Protein 7W3N (pdb70)

B-factor: mean 28.48, std 11.37, range [12.75, 81.44]

Organism: Homo sapiens (NCBI:txid9606)

Foldseek 3Di:
DVVVDDPPDDFDQKFWAWEWAVVDVVGDTDIDIDGQQAQQLVVLVVVCVVVVHDSVFKAKAAPVGHHDDRGGTSRVCCVVGNRYIYMYTD

GO terms:
  GO:0005634 nucleus (C, IDA)
  GO:0005737 cytoplasm (C, IDA)
  GO:0042308 negative regulation of protein import into nucleus (P, IMP)
  GO:0034976 response to endoplasmic reticulum stress (P, IDA)
  GO:1990592 protein K69-linked ufmylation (P, IDA)
  GO:0033146 regulation of intracellular estrogen receptor signaling pathway (P, IDA)
  GO:0071569 protein ufmylation (P, IDA)
  GO:0034976 response to endoplasmic reticulum stress (P, IMP)
  GO:0071569 protein ufmylation (P, IMP)
  GO:0007420 brain development (P, IMP)
  GO:0061709 reticulophagy (P, IMP)
  GO:0005515 protein binding (F, IPI)

Secondary structure (DSSP, 8-stat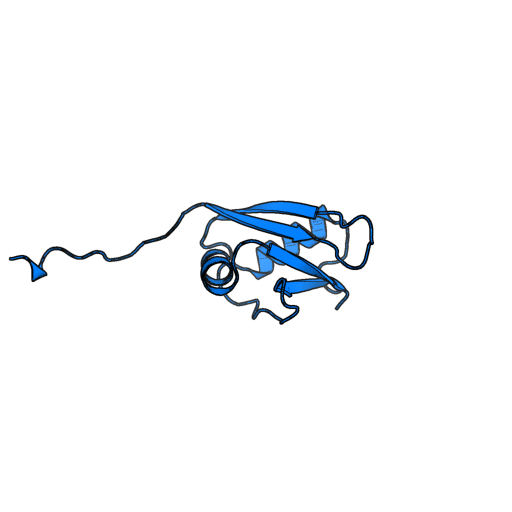e):
-GGG--------SEEEEEEEETTSTT--EEEEEEETT-BHHHHHHHHHHHHTS-GGGEEEEETTS----SSSBHHHHHHHH-SEEEEEE-

Structure (mmCIF, N/CA/C/O backbone):
data_7W3N
#
_entry.id   7W3N
#
_cell.length_a   53.411
_cell.length_b   53.411
_cell.length_c   82.231
_cell.angle_alpha   90.00
_cell.angle_beta   90.00
_cell.angle_gamma   120.00
#
_symmetry.space_group_name_H-M   'P 31 2 1'
#
loop_
_entity.id
_entity.type
_entity.pdbx_description
1 polymer 'UFBP1 peptide,Ubiquitin-fold modifier 1'
2 water water
#
loop_
_atom_site.group_PDB
_atom_site.id
_atom_site.type_symbol
_atom_site.label_atom_id
_atom_site.label_alt_id
_atom_site.label_comp_id
_atom_site.label_asym_id
_atom_site.label_entity_id
_atom_site.label_seq_id
_atom_site.pdbx_PDB_ins_code
_atom_site.Cartn_x
_atom_site.Cartn_y
_atom_site.Cartn_z
_atom_site.occupancy
_atom_site.B_iso_or_equiv
_atom_site.auth_seq_id
_atom_site.auth_comp_id
_atom_site.auth_asym_id
_atom_site.auth_atom_id
_atom_site.pdbx_PDB_model_num
ATOM 1 N N . GLY A 1 1 ? -63.148 35.643 -7.560 1.00 45.47 -10 GLY A N 1
ATOM 2 C CA . GLY A 1 1 ? -62.410 36.735 -6.960 1.00 42.86 -10 GLY A CA 1
ATOM 3 C C . GLY A 1 1 ? -60.928 36.394 -6.894 1.00 39.99 -10 GLY A C 1
ATOM 4 O O . GLY A 1 1 ? -60.517 35.313 -7.318 1.00 38.74 -10 GLY A O 1
ATOM 5 N N . PRO A 1 2 ? -60.139 37.301 -6.312 1.00 40.34 -9 PRO A N 1
ATOM 6 C CA . PRO A 1 2 ? -58.669 37.116 -6.300 1.00 37.13 -9 PRO A CA 1
ATOM 7 C C . PRO A 1 2 ? -58.202 35.851 -5.603 1.00 28.46 -9 PRO A C 1
ATOM 8 O O . PRO A 1 2 ? -57.127 35.337 -5.949 1.00 31.94 -9 PRO A O 1
ATOM 12 N N . GLU A 1 3 ? -58.976 35.315 -4.659 1.00 33.98 -8 GLU A N 1
ATOM 13 C CA . GLU A 1 3 ? -58.601 34.064 -4.026 1.00 26.53 -8 GLU A CA 1
ATOM 14 C C . GLU A 1 3 ? -58.612 32.924 -5.010 1.00 27.13 -8 GLU A C 1
ATOM 15 O O . GLU A 1 3 ? -58.038 31.861 -4.701 1.00 27.97 -8 GLU A O 1
ATOM 21 N N . ALA A 1 4 ? -59.197 33.150 -6.194 1.00 25.83 -7 ALA A N 1
ATOM 22 C CA . ALA A 1 4 ? -59.363 32.080 -7.133 1.00 28.36 -7 ALA A CA 1
ATOM 23 C C . ALA A 1 4 ? -58.177 31.985 -8.072 1.00 23.68 -7 ALA A C 1
ATOM 24 O O . ALA A 1 4 ? -58.145 31.088 -8.912 1.00 27.68 -7 ALA A O 1
ATOM 26 N N . PHE A 1 5 ? -57.215 32.918 -7.967 1.00 22.00 -6 PHE A N 1
ATOM 27 C CA . PHE A 1 5 ? -55.984 32.853 -8.766 1.00 20.14 -6 PHE A CA 1
ATOM 28 C C . PHE A 1 5 ? -54.869 32.351 -7.862 1.00 17.99 -6 PHE A C 1
ATOM 29 O O . PHE A 1 5 ? -54.635 32.935 -6.800 1.00 21.64 -6 PHE A O 1
ATOM 37 N N . VAL A 1 6 ? -54.243 31.217 -8.197 1.00 16.51 -5 VAL A N 1
ATOM 38 C CA . VAL A 1 6 ? -53.283 30.587 -7.276 1.00 16.66 -5 VAL A CA 1
ATOM 39 C C . VAL A 1 6 ? -51.996 30.254 -8.022 1.00 17.13 -5 VAL A C 1
ATOM 40 O O . VAL A 1 6 ? -52.058 29.705 -9.138 1.00 16.91 -5 VAL A O 1
ATOM 44 N N . VAL A 1 7 ? -50.841 30.546 -7.421 1.00 19.04 -4 VAL A N 1
ATOM 45 C CA . VAL A 1 7 ? -49.567 30.015 -7.923 1.00 19.96 -4 VAL A CA 1
ATOM 46 C C . VAL A 1 7 ? -49.388 28.653 -7.247 1.00 19.62 -4 VAL A C 1
ATOM 47 O O . VAL A 1 7 ? -49.022 28.561 -6.059 1.00 22.37 -4 VAL A O 1
ATOM 51 N N . GLU A 1 8 ? -49.765 27.591 -7.965 1.00 17.97 -3 GLU A N 1
ATOM 52 C CA . GLU A 1 8 ? -49.787 26.250 -7.370 1.00 19.48 -3 GLU A CA 1
ATOM 53 C C . GLU A 1 8 ? -48.390 25.712 -7.136 1.00 21.08 -3 GLU A C 1
ATOM 54 O O . GLU A 1 8 ? -48.124 25.092 -6.101 1.00 25.95 -3 GLU A O 1
ATOM 60 N N . GLU A 1 9 ? -47.499 25.918 -8.096 1.00 21.81 -2 GLU A N 1
ATOM 61 C CA . GLU A 1 9 ? -46.138 25.395 -8.032 1.00 24.59 -2 GLU A CA 1
ATOM 62 C C . GLU A 1 9 ? -45.229 26.323 -8.813 1.00 19.69 -2 GLU A C 1
ATOM 63 O O . GLU A 1 9 ? -45.674 27.002 -9.744 1.00 20.83 -2 GLU A O 1
ATOM 69 N N . GLU A 1 10 ? -43.926 26.262 -8.479 1.00 21.25 -1 GLU A N 1
ATOM 70 C CA . GLU A 1 10 ? -42.950 26.889 -9.354 1.00 23.44 -1 GLU A CA 1
ATOM 71 C C . GLU A 1 10 ? -41.655 26.099 -9.272 1.00 21.92 -1 GLU A C 1
ATOM 72 O O . GLU A 1 10 ? -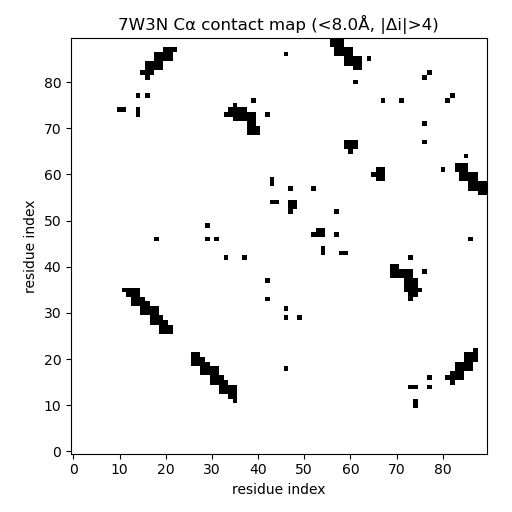41.333 25.475 -8.252 1.00 26.05 -1 GLU A O 1
ATOM 78 N N . GLY A 1 11 ? -40.904 26.118 -10.361 1.00 21.63 0 GLY A N 1
ATOM 79 C CA . GLY A 1 11 ? -39.626 25.449 -10.329 1.00 23.48 0 GLY A CA 1
ATOM 80 C C . GLY A 1 11 ? -38.888 25.705 -11.626 1.00 23.20 0 GLY A C 1
ATOM 81 O O . GLY A 1 11 ? -39.227 26.626 -12.378 1.00 22.20 0 GLY A O 1
ATOM 82 N N . MET A 1 12 ? -37.889 24.873 -11.852 1.00 24.46 1 MET A N 1
ATOM 83 C CA . MET A 1 12 ? -37.144 24.860 -13.127 1.00 24.41 1 MET A CA 1
ATOM 84 C C . MET A 1 12 ? -37.051 23.401 -13.544 1.00 24.57 1 MET A C 1
ATOM 85 O O . MET A 1 12 ? -36.675 22.546 -12.733 1.00 25.87 1 MET A O 1
ATOM 90 N N . SER A 1 13 ? -37.479 23.093 -14.768 1.00 22.33 2 SER A N 1
ATOM 91 C CA . SER A 1 13 ? -37.504 21.696 -15.200 1.0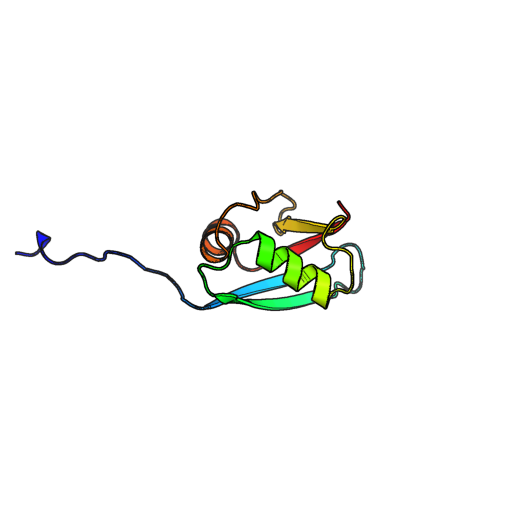0 22.15 2 SER A CA 1
ATOM 92 C C . SER A 1 13 ? -36.135 21.067 -15.364 1.00 25.01 2 SER A C 1
ATOM 93 O O . SER A 1 13 ? -36.036 19.853 -15.227 1.00 26.56 2 SER A O 1
ATOM 96 N N . LYS A 1 14 ? -35.085 21.830 -15.687 1.00 16.74 3 LYS A N 1
ATOM 97 C CA . LYS A 1 14 ? -33.741 21.295 -15.832 1.00 16.02 3 LYS A CA 1
ATOM 98 C C . LYS A 1 14 ? -32.874 21.772 -14.682 1.00 18.22 3 LYS A C 1
ATOM 99 O O . LYS A 1 14 ? -32.731 22.985 -14.466 1.00 18.47 3 LYS A O 1
ATOM 105 N N . VAL A 1 15 ? -32.305 20.821 -13.931 1.00 15.65 4 VAL A N 1
ATOM 106 C CA . VAL A 1 15 ? -31.429 21.131 -12.798 1.00 15.06 4 VAL A CA 1
ATOM 107 C C . VAL A 1 15 ? -29.994 20.818 -13.185 1.00 16.35 4 VAL A C 1
ATOM 108 O O . VAL A 1 15 ? -29.736 19.730 -13.710 1.00 15.35 4 VAL A O 1
ATOM 112 N N . SER A 1 16 ? -29.048 21.753 -12.936 1.00 15.39 5 SER A N 1
ATOM 113 C CA . SER A 1 16 ? -27.624 21.551 -13.266 1.00 14.64 5 SER A CA 1
ATOM 114 C C . SER A 1 16 ? -26.773 21.638 -12.009 1.00 15.37 5 SER A C 1
ATOM 115 O O . SER A 1 16 ? -26.967 22.532 -11.185 1.00 19.27 5 SER A O 1
ATOM 118 N N . PHE A 1 17 ? -25.891 20.676 -11.832 1.00 13.62 6 PHE A N 1
ATOM 119 C CA . PHE A 1 17 ? -24.929 20.694 -10.738 1.00 12.75 6 PHE A CA 1
ATOM 120 C C . PHE A 1 17 ? -23.512 20.721 -11.280 1.00 16.19 6 PHE A C 1
ATOM 121 O O . PHE A 1 17 ? -23.181 19.958 -12.198 1.00 15.89 6 PHE A O 1
ATOM 129 N N . LYS A 1 18 ? -22.634 21.522 -10.669 1.00 14.58 7 LYS A N 1
ATOM 130 C CA . LYS A 1 18 ? -21.210 21.504 -10.989 1.00 13.04 7 LYS A CA 1
ATOM 131 C C . LYS A 1 18 ? -20.583 20.660 -9.884 1.00 15.18 7 LYS A C 1
ATOM 132 O O . LYS A 1 18 ? -20.599 21.074 -8.712 1.00 16.31 7 LYS A O 1
ATOM 138 N N . ILE A 1 19 ? -20.114 19.454 -10.227 1.00 13.94 8 ILE A N 1
ATOM 139 C CA . ILE A 1 19 ? -19.623 18.472 -9.247 1.00 14.07 8 ILE A CA 1
ATOM 140 C C . ILE A 1 19 ? -18.117 18.407 -9.379 1.00 17.64 8 ILE A C 1
ATOM 141 O O . ILE A 1 19 ? -17.628 18.084 -10.473 1.00 16.56 8 ILE A O 1
ATOM 146 N N . THR A 1 20 ? -17.362 18.689 -8.294 1.00 14.34 9 THR A N 1
ATOM 147 C CA . THR A 1 20 ? -15.902 18.770 -8.352 1.00 15.27 9 THR A CA 1
ATOM 148 C C . THR A 1 20 ? -15.325 17.633 -7.531 1.00 17.74 9 THR A C 1
ATOM 149 O O . THR A 1 20 ? -15.785 17.374 -6.395 1.00 17.01 9 THR A O 1
ATOM 153 N N . LEU A 1 21 ? -14.291 16.967 -8.072 1.00 16.58 10 LEU A N 1
ATOM 154 C CA . LEU A 1 21 ? -13.568 15.921 -7.320 1.00 19.42 10 LEU A CA 1
ATOM 155 C C . LEU A 1 21 ? -12.485 16.624 -6.503 1.00 21.25 10 LEU A C 1
ATOM 156 O O . LEU A 1 21 ? -11.365 16.859 -6.995 1.00 21.65 10 LEU A O 1
ATOM 161 N N . THR A 1 22 ? -12.836 17.059 -5.269 1.00 19.84 11 THR A N 1
ATOM 162 C CA . THR A 1 22 ? -11.984 18.019 -4.573 1.00 22.34 11 THR A CA 1
ATOM 163 C C . THR A 1 22 ? -10.745 17.392 -3.945 1.00 25.79 11 THR A C 1
ATOM 164 O O . THR A 1 22 ? -9.836 18.134 -3.545 1.00 26.27 11 THR A O 1
ATOM 168 N N . SER A 1 23 ? -10.622 16.063 -3.949 1.00 25.99 12 SER A N 1
ATOM 169 C CA . SER A 1 23 ? -9.391 15.436 -3.492 1.00 28.22 12 SER A CA 1
ATOM 170 C C . SER A 1 23 ? -8.243 15.619 -4.469 1.00 27.10 12 SER A C 1
ATOM 171 O O . SER A 1 23 ? -7.094 15.430 -4.083 1.00 31.68 12 SER A O 1
ATOM 174 N N . ASP A 1 24 ? -8.524 16.022 -5.716 1.00 25.10 13 ASP A N 1
ATOM 175 C CA . ASP A 1 24 ? -7.500 16.193 -6.739 1.00 24.46 13 ASP A CA 1
ATOM 176 C C . ASP A 1 24 ? -7.243 17.684 -6.881 1.00 20.29 13 ASP A C 1
ATOM 177 O O . ASP A 1 24 ? -8.220 18.420 -7.145 1.00 21.86 13 ASP A O 1
ATOM 182 N N . PRO A 1 25 ? -6.020 18.172 -6.677 1.00 21.77 14 PRO A N 1
ATOM 183 C CA . PRO A 1 25 ? -5.795 19.631 -6.637 1.00 24.85 14 PRO A CA 1
ATOM 184 C C . PRO A 1 25 ? -6.008 20.310 -7.959 1.00 23.62 14 PRO A C 1
ATOM 185 O O . PRO A 1 25 ? -6.089 21.546 -7.990 1.00 23.46 14 PRO A O 1
ATOM 189 N N . ARG A 1 26 ? -6.093 19.561 -9.065 1.00 21.19 15 ARG A N 1
ATOM 190 C CA . ARG A 1 26 ? -6.506 20.250 -10.301 1.00 20.62 15 ARG A CA 1
ATOM 191 C C . ARG A 1 26 ? -7.980 20.629 -10.273 1.00 19.55 15 ARG A C 1
ATOM 192 O O . ARG A 1 26 ? -8.425 21.417 -11.124 1.00 19.41 15 ARG A O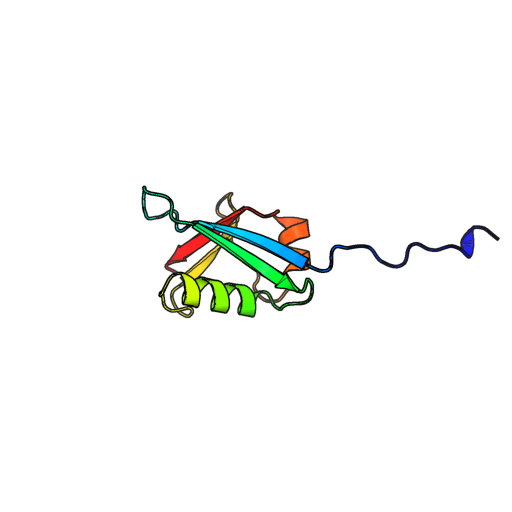 1
ATOM 200 N N . LEU A 1 27 ? -8.769 20.100 -9.342 1.00 18.03 16 LEU A N 1
ATOM 201 C CA . LEU A 1 27 ? -10.186 20.319 -9.178 1.00 17.45 16 LEU A CA 1
ATOM 202 C C . LEU A 1 27 ? -10.934 19.975 -10.469 1.00 16.49 16 LEU A C 1
ATOM 203 O O . LEU A 1 27 ? -11.640 20.816 -11.029 1.00 18.20 16 LEU A O 1
A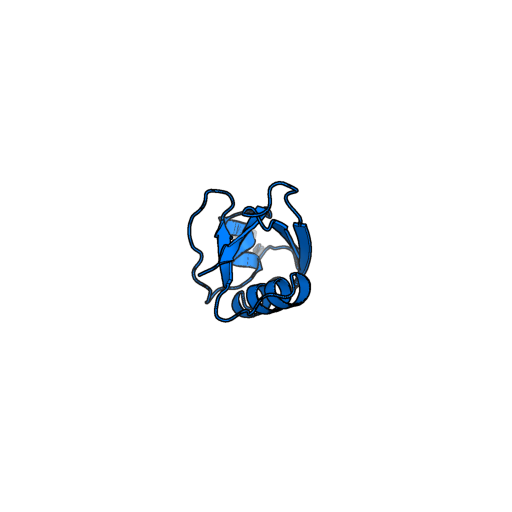TOM 208 N N . PRO A 1 28 ? -10.835 18.728 -10.926 1.00 16.71 17 PRO A N 1
ATOM 209 C CA . PRO A 1 28 ? -11.640 18.302 -12.082 1.00 17.52 17 PRO A CA 1
ATOM 210 C C . PRO A 1 28 ? -13.113 18.399 -11.750 1.00 18.73 17 PRO A C 1
ATOM 211 O O . PRO A 1 28 ? -13.540 18.084 -10.622 1.00 17.39 17 PRO A O 1
ATOM 215 N N . TYR A 1 29 ? -13.891 18.846 -12.717 1.00 19.05 18 TYR A N 1
ATOM 216 C CA . TYR A 1 29 ? -15.332 18.950 -12.480 1.00 17.85 18 TYR A CA 1
ATOM 217 C C . TYR A 1 29 ? -16.115 18.461 -13.686 1.00 19.14 18 TYR A C 1
ATOM 218 O O . TYR A 1 29 ? -15.603 18.424 -14.825 1.00 19.35 18 TYR A O 1
ATOM 227 N N . LYS A 1 30 ? -17.376 18.141 -13.435 1.00 16.90 19 LYS A N 1
ATOM 228 C CA . LYS A 1 30 ? -18.376 17.956 -14.491 1.00 15.58 19 LYS A CA 1
ATOM 229 C C . LYS A 1 30 ? -19.603 18.784 -14.173 1.00 17.40 19 LYS A C 1
ATOM 230 O O . LYS A 1 30 ? -20.024 18.788 -13.003 1.00 16.65 19 LYS A O 1
ATOM 236 N N . VAL A 1 31 ? -20.212 19.423 -15.178 1.00 16.09 20 VAL A N 1
ATOM 237 C CA . VAL A 1 31 ? -21.512 20.067 -14.968 1.00 15.65 20 VAL A CA 1
ATOM 238 C C . VAL A 1 31 ? -22.507 19.079 -15.533 1.00 17.88 20 VAL A C 1
ATOM 239 O O . VAL A 1 31 ? -22.460 18.801 -16.743 1.00 17.75 20 VAL A O 1
ATOM 243 N N . LEU A 1 32 ? -23.372 18.539 -14.689 1.00 15.21 21 LEU A N 1
ATOM 244 C CA . LEU A 1 32 ? -24.346 17.532 -15.118 1.00 14.01 21 LEU A CA 1
ATOM 245 C C . LEU A 1 32 ? -25.734 18.135 -15.011 1.00 13.96 21 LEU A C 1
ATOM 246 O O . LEU A 1 32 ? -26.045 18.761 -13.982 1.00 15.27 21 LEU A O 1
ATOM 251 N N . SER A 1 33 ? -26.580 17.915 -16.021 1.00 14.82 22 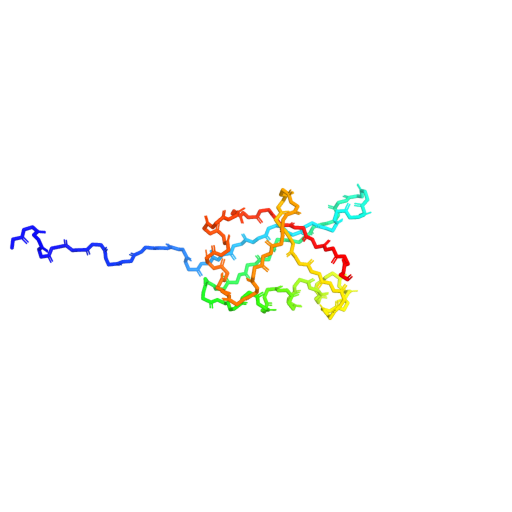SER A N 1
ATOM 252 C CA . SER A 1 33 ? -27.975 18.346 -15.891 1.00 15.02 22 SER A CA 1
ATOM 253 C C . SER A 1 33 ? -28.898 17.142 -15.963 1.00 15.52 22 SER A C 1
ATOM 254 O O . SER A 1 33 ? -28.643 16.170 -16.708 1.00 16.24 22 SER A O 1
ATOM 257 N N . VAL A 1 34 ? -30.004 17.227 -15.224 1.00 14.26 23 VAL A N 1
ATOM 258 C CA . VAL A 1 34 ? -30.996 16.153 -15.138 1.00 14.97 23 VAL A CA 1
ATOM 259 C C . VAL A 1 34 ? -32.363 16.787 -14.958 1.00 16.30 23 VAL A C 1
ATOM 260 O O . VAL A 1 34 ? -32.454 17.951 -14.522 1.00 15.83 23 VAL A O 1
ATOM 264 N N . PRO A 1 35 ? -33.448 16.054 -15.188 1.00 18.09 24 PRO A N 1
ATOM 265 C CA . PRO A 1 35 ? -34.775 16.570 -14.843 1.00 17.45 24 PRO A CA 1
ATOM 266 C C . PRO A 1 35 ? -34.891 16.859 -13.351 1.00 16.34 24 PRO A C 1
ATOM 267 O O . PRO A 1 35 ? -34.327 16.161 -12.515 1.00 18.93 24 PRO A O 1
ATOM 271 N N . GLU A 1 36 ? -35.690 17.873 -13.058 1.00 19.12 25 GLU A N 1
ATOM 272 C CA . GLU A 1 36 ? -35.914 18.281 -11.676 1.00 20.19 25 GLU A CA 1
ATOM 273 C C . GLU A 1 36 ? -36.387 17.121 -10.808 1.00 21.58 25 GLU A C 1
ATOM 274 O O . GLU A 1 36 ? -36.043 17.060 -9.624 1.00 21.09 25 GLU A O 1
ATOM 280 N N . SER A 1 37 ? -37.225 16.208 -11.329 1.00 20.41 26 SER A N 1
ATOM 281 C CA . SER A 1 37 ? -37.777 15.132 -10.513 1.00 25.72 26 SER A CA 1
ATOM 282 C C . SER A 1 37 ? -36.834 13.939 -10.364 1.00 23.87 26 SER A C 1
ATOM 283 O O . SER A 1 37 ? -37.231 12.956 -9.716 1.00 27.70 26 SER A O 1
ATOM 286 N N . THR A 1 38 ? -35.640 14.004 -10.961 1.00 21.58 27 THR A N 1
ATOM 287 C CA . THR A 1 38 ? -34.706 12.875 -10.937 1.00 20.79 27 THR A CA 1
ATOM 288 C C . THR A 1 38 ? -34.382 12.506 -9.496 1.00 22.92 27 THR A C 1
ATOM 289 O O . THR A 1 38 ? -33.950 13.376 -8.729 1.00 21.20 27 THR A O 1
ATOM 293 N N . PRO A 1 39 ? -34.568 11.245 -9.083 1.00 22.02 28 PRO A N 1
ATOM 294 C CA . PRO A 1 39 ? -34.057 10.847 -7.769 1.00 22.78 28 PRO A CA 1
ATOM 295 C C . PRO A 1 39 ? -32.585 11.162 -7.607 1.00 22.01 28 PRO A C 1
ATOM 296 O O . PRO A 1 39 ? -31.770 10.945 -8.488 1.00 20.27 28 PRO A O 1
ATOM 300 N N . PHE A 1 40 ? -32.196 11.652 -6.426 1.00 19.41 29 PHE A N 1
ATOM 301 C CA . PHE A 1 40 ? -30.796 12.032 -6.307 1.00 21.89 29 PHE A CA 1
ATOM 302 C C . PHE A 1 40 ? -29.838 10.835 -6.363 1.00 22.54 29 PHE A C 1
ATOM 303 O O . PHE A 1 40 ? -28.666 11.006 -6.741 1.00 19.69 29 PHE A O 1
ATOM 311 N N . THR A 1 41 ? -30.302 9.631 -6.007 1.00 20.65 30 THR A N 1
ATOM 312 C CA . THR A 1 41 ? -29.503 8.417 -6.207 1.00 21.73 30 THR A CA 1
ATOM 313 C C . THR A 1 41 ? -29.031 8.310 -7.648 1.00 23.17 30 THR A C 1
ATOM 314 O O . THR A 1 41 ? -27.908 7.831 -7.907 1.00 24.02 30 THR A O 1
ATOM 318 N N . ALA A 1 42 ? -29.857 8.782 -8.587 1.00 24.05 31 ALA A N 1
ATOM 319 C CA . ALA A 1 42 ? -29.488 8.690 -10.004 1.00 20.09 31 ALA A CA 1
ATOM 320 C C . ALA A 1 42 ? -28.480 9.760 -10.371 1.00 19.99 31 ALA A C 1
ATOM 321 O O . ALA A 1 42 ? -27.694 9.579 -11.314 1.00 21.11 31 ALA A O 1
ATOM 323 N N . VAL A 1 43 ? -28.468 10.877 -9.674 1.00 19.02 32 VAL A N 1
ATOM 324 C CA . VAL A 1 43 ? -27.418 11.860 -9.886 1.00 16.64 32 VAL A CA 1
ATOM 325 C C . VAL A 1 43 ? -26.080 11.288 -9.423 1.00 17.11 32 VAL A C 1
ATOM 326 O O . VAL A 1 43 ? -25.049 11.437 -10.111 1.00 18.95 32 VAL A O 1
ATOM 330 N N . LEU A 1 44 ? -26.057 10.654 -8.228 1.00 17.96 33 LEU A N 1
ATOM 331 C CA . LEU A 1 44 ? -24.803 10.029 -7.786 1.00 18.57 33 LEU A CA 1
ATOM 332 C C . LEU A 1 44 ? -24.340 8.980 -8.791 1.00 19.14 33 LEU A C 1
ATOM 333 O O . LEU A 1 44 ? -23.154 8.945 -9.157 1.00 21.79 33 LEU A O 1
ATOM 338 N N . LYS A 1 45 ? -25.268 8.166 -9.302 1.00 20.75 34 LYS A N 1
ATOM 339 C CA . LYS A 1 45 ? -24.878 7.157 -10.283 1.00 21.62 34 LYS A CA 1
ATOM 340 C C . LYS A 1 45 ? -24.271 7.796 -11.539 1.00 20.12 34 LYS A C 1
ATOM 341 O O . LYS A 1 45 ? -23.242 7.324 -12.044 1.00 23.54 34 LYS A O 1
ATOM 347 N N . PHE A 1 46 ? -24.898 8.863 -12.044 1.00 20.25 35 PHE A N 1
ATOM 348 C CA . PHE A 1 46 ? -24.404 9.561 -13.229 1.00 19.33 35 PHE A CA 1
ATOM 349 C C . PHE A 1 46 ? -23.012 10.138 -12.970 1.00 19.69 35 PHE A C 1
ATOM 350 O O . PHE A 1 46 ? -22.092 9.989 -13.790 1.00 18.60 35 PHE A O 1
ATOM 358 N N . ALA A 1 47 ? -22.845 10.809 -11.827 1.00 18.61 36 ALA A N 1
ATOM 359 C CA . ALA A 1 47 ? -21.565 11.434 -11.509 1.00 18.62 36 ALA A CA 1
ATOM 360 C C . ALA A 1 47 ? -20.466 10.399 -11.367 1.00 18.94 36 ALA A C 1
ATOM 361 O O . ALA A 1 47 ? -19.359 10.569 -11.891 1.00 20.00 36 ALA A O 1
ATOM 363 N N . ALA A 1 48 ? -20.755 9.298 -10.672 1.00 21.98 37 ALA A N 1
ATOM 364 C CA . ALA A 1 48 ? -19.733 8.269 -10.523 1.00 22.35 37 ALA A CA 1
ATOM 365 C C . ALA A 1 48 ? -19.347 7.694 -11.875 1.00 24.97 37 ALA A C 1
ATOM 366 O O . ALA A 1 48 ? -18.172 7.401 -12.110 1.00 26.44 37 ALA A O 1
ATOM 368 N N . GLU A 1 49 ? -20.322 7.514 -12.771 1.00 22.47 38 GLU A N 1
ATOM 369 C CA . GLU A 1 49 ? -20.018 6.991 -14.097 1.00 24.87 38 GLU A CA 1
ATOM 370 C C . GLU A 1 49 ? -19.117 7.944 -14.856 1.00 27.38 38 GLU A C 1
ATOM 371 O O . GLU A 1 49 ? -18.151 7.512 -15.507 1.00 28.94 38 GLU A O 1
ATOM 377 N N . GLU A 1 50 ? -19.416 9.249 -14.777 1.00 24.08 39 GLU A N 1
ATOM 378 C CA . GLU A 1 50 ? -18.647 10.218 -15.562 1.00 24.87 39 GLU A CA 1
ATOM 379 C C . GLU A 1 50 ? -17.238 10.390 -15.012 1.00 26.42 39 GLU A C 1
ATOM 380 O O . GLU A 1 50 ? -16.292 10.581 -15.784 1.00 30.60 39 GLU A O 1
ATOM 386 N N . PHE A 1 51 ? -17.090 10.341 -13.671 1.00 22.90 40 PHE A N 1
ATOM 387 C CA . PHE A 1 51 ? -15.781 10.385 -13.027 1.00 23.93 40 PHE A CA 1
ATOM 388 C C . PHE A 1 51 ? -15.050 9.043 -13.017 1.00 28.94 40 PHE A C 1
ATOM 389 O O . PHE A 1 51 ? -13.895 8.982 -12.591 1.00 34.20 40 PHE A O 1
ATOM 397 N N . LYS A 1 52 ? -15.691 7.974 -13.481 1.00 28.44 41 LYS A N 1
ATOM 398 C CA . LYS A 1 52 ? -15.111 6.630 -13.547 1.00 28.32 41 LYS A CA 1
ATOM 399 C C . LYS A 1 52 ? -14.632 6.163 -12.172 1.00 33.15 41 LYS A C 1
ATOM 400 O O . LYS A 1 52 ? -13.495 5.705 -11.997 1.00 36.50 41 LYS A O 1
ATOM 406 N N . VAL A 1 53 ? -15.542 6.232 -11.213 1.00 32.54 42 VAL A N 1
ATOM 407 C CA . VAL A 1 53 ? -15.340 5.737 -9.855 1.00 37.16 42 VAL A CA 1
ATOM 408 C C . VAL A 1 53 ? -16.571 4.927 -9.476 1.00 38.63 42 VAL A C 1
ATOM 409 O O . VAL A 1 53 ? -17.654 5.146 -10.045 1.00 36.25 42 VAL A O 1
ATOM 413 N N . PRO A 1 54 ? -16.458 3.987 -8.535 1.00 38.04 43 PRO A N 1
ATOM 414 C CA . PRO A 1 54 ? -17.605 3.142 -8.204 1.00 38.94 43 PRO A CA 1
ATOM 415 C C . PRO A 1 54 ? -18.631 3.939 -7.415 1.00 37.71 43 PRO A C 1
ATOM 416 O O . PRO A 1 54 ? -18.297 4.627 -6.447 1.00 36.77 43 PRO A O 1
ATOM 420 N N . ALA A 1 55 ? -19.893 3.863 -7.848 1.00 35.02 44 ALA A N 1
ATOM 421 C CA . ALA A 1 55 ? -20.925 4.569 -7.109 1.00 35.32 44 ALA A CA 1
ATOM 422 C C . ALA A 1 55 ? -21.009 4.083 -5.672 1.00 34.39 44 ALA A C 1
ATOM 423 O O . ALA A 1 55 ? -21.289 4.887 -4.767 1.00 32.00 44 ALA A O 1
ATOM 425 N N . ALA A 1 56 ? -20.737 2.791 -5.435 1.00 37.27 45 ALA A N 1
ATOM 426 C CA . ALA A 1 56 ? -20.919 2.228 -4.096 1.00 41.65 45 ALA A CA 1
ATOM 427 C C . ALA A 1 56 ? -19.924 2.796 -3.084 1.00 43.73 45 ALA A C 1
ATOM 428 O O . ALA A 1 56 ? -20.241 2.866 -1.886 1.00 45.05 45 ALA A O 1
ATOM 430 N N . THR A 1 57 ? -18.736 3.223 -3.526 1.00 39.71 46 THR A N 1
ATOM 431 C CA . THR A 1 57 ? -17.721 3.768 -2.625 1.00 40.56 46 THR A CA 1
ATOM 432 C C . THR A 1 57 ? -17.528 5.271 -2.819 1.00 36.71 46 THR A C 1
ATOM 433 O O . THR A 1 57 ? -16.483 5.823 -2.454 1.00 37.44 46 THR A O 1
ATOM 437 N N . SER A 1 58 ? -18.511 5.945 -3.416 1.00 31.20 47 SER A N 1
ATOM 438 C CA . SER A 1 58 ? -18.452 7.376 -3.646 1.00 28.78 47 SER A CA 1
ATOM 439 C C . SER A 1 58 ? -19.652 8.054 -2.992 1.00 28.22 47 SER A C 1
ATOM 440 O O . SER A 1 58 ? -20.676 7.426 -2.730 1.00 29.25 47 SER A O 1
ATOM 443 N N . ALA A 1 59 ? -19.523 9.357 -2.748 1.00 25.49 48 ALA A N 1
ATOM 444 C CA . ALA A 1 59 ? -20.622 10.136 -2.174 1.00 24.34 48 ALA A CA 1
ATOM 445 C C . ALA A 1 59 ? -20.557 11.536 -2.732 1.00 22.49 48 ALA A C 1
ATOM 446 O O . ALA A 1 59 ? -19.489 11.973 -3.156 1.00 24.32 48 ALA A O 1
ATOM 448 N N . ILE A 1 60 ? -21.710 12.217 -2.765 1.00 23.50 49 ILE A N 1
ATOM 449 C CA . ILE A 1 60 ? -21.773 13.632 -3.165 1.00 19.18 49 ILE A CA 1
ATOM 450 C C . ILE A 1 60 ? -22.195 14.418 -1.933 1.00 19.30 49 ILE A C 1
ATOM 451 O O . ILE A 1 60 ? -23.172 14.047 -1.250 1.00 20.94 49 ILE A O 1
ATOM 456 N N . ILE A 1 61 ? -21.398 15.441 -1.576 1.00 19.65 50 ILE A N 1
ATOM 457 C CA . ILE A 1 61 ? -21.633 16.323 -0.429 1.00 19.64 50 ILE A CA 1
ATOM 458 C C . ILE A 1 61 ? -21.756 17.772 -0.878 1.00 16.86 50 ILE A C 1
ATOM 459 O O . ILE A 1 61 ? -21.475 18.127 -2.033 1.00 16.77 50 ILE A O 1
ATOM 464 N N . THR A 1 62 ? -22.238 18.631 0.054 1.00 17.29 51 THR A N 1
ATOM 465 C CA . THR A 1 62 ? -22.443 20.010 -0.347 1.00 17.75 51 THR A CA 1
ATOM 466 C C . THR A 1 62 ? -21.087 20.710 -0.458 1.00 21.41 51 THR A C 1
ATOM 467 O O . THR A 1 62 ? -20.045 20.190 0.002 1.00 21.36 51 THR A O 1
ATOM 471 N N . ASN A 1 63 ? -21.089 21.895 -1.074 1.00 23.24 52 ASN A N 1
ATOM 472 C CA . ASN A 1 63 ? -19.827 22.612 -1.190 1.00 25.93 52 ASN A CA 1
ATOM 473 C C . ASN A 1 63 ? -19.232 22.886 0.181 1.00 31.94 52 ASN A C 1
ATOM 474 O O . ASN A 1 63 ? -18.003 22.814 0.351 1.00 29.26 52 ASN A O 1
ATOM 479 N N . ASP A 1 64 ? -20.101 23.117 1.187 1.00 28.97 53 ASP A N 1
ATOM 480 C CA . ASP A 1 64 ? -19.700 23.366 2.579 1.00 32.75 53 ASP A CA 1
ATOM 481 C C . ASP A 1 64 ? -19.263 22.104 3.307 1.00 31.61 53 ASP A C 1
ATOM 482 O O . ASP A 1 64 ? -18.847 22.192 4.476 1.00 36.35 53 ASP A O 1
ATOM 487 N N . GLY A 1 65 ? -19.390 20.953 2.683 1.00 26.56 54 GLY A N 1
ATOM 488 C CA . GLY A 1 65 ? -18.835 19.732 3.224 1.00 26.58 54 GLY A CA 1
ATOM 489 C C . GLY A 1 65 ? -19.791 18.922 4.061 1.00 26.94 54 GLY A C 1
ATOM 490 O O . GLY A 1 65 ? -19.324 18.121 4.871 1.00 27.45 54 GLY A O 1
ATOM 491 N N . ILE A 1 66 ? -21.099 19.080 3.851 1.00 21.74 55 ILE A N 1
ATOM 492 C CA . ILE A 1 66 ? -22.114 18.349 4.619 1.00 20.76 55 ILE A CA 1
ATOM 493 C C . ILE A 1 66 ? -22.754 17.273 3.719 1.00 18.27 55 ILE A C 1
ATOM 494 O O . ILE A 1 66 ? -22.906 17.447 2.513 1.00 17.35 55 ILE A O 1
ATOM 499 N N . GLY A 1 67 ? -23.218 16.166 4.340 1.00 17.69 56 GLY A N 1
ATOM 500 C CA . GLY A 1 67 ? -23.906 15.139 3.588 1.00 17.33 56 GLY A CA 1
ATOM 501 C C . GLY A 1 67 ? -25.337 15.541 3.142 1.00 15.53 56 GLY A C 1
ATOM 502 O O . GLY A 1 67 ? -25.905 16.525 3.641 1.00 17.95 56 GLY A O 1
ATOM 503 N N . ILE A 1 68 ? -25.864 14.736 2.199 1.00 16.06 57 ILE A N 1
ATOM 504 C CA . ILE A 1 68 ? -27.158 14.934 1.561 1.00 15.25 57 ILE A CA 1
ATOM 505 C C . ILE A 1 68 ? -27.944 13.636 1.683 1.00 17.53 57 ILE A C 1
ATOM 506 O O . ILE A 1 68 ? -27.410 12.564 1.339 1.00 20.76 57 ILE A O 1
ATOM 511 N N . ASN A 1 69 ? -29.210 13.720 2.131 1.00 16.10 58 ASN A N 1
ATOM 512 C CA . ASN A 1 69 ? -30.043 12.498 2.127 1.00 16.64 58 ASN A CA 1
ATOM 513 C C . ASN A 1 69 ? -30.345 12.111 0.678 1.00 16.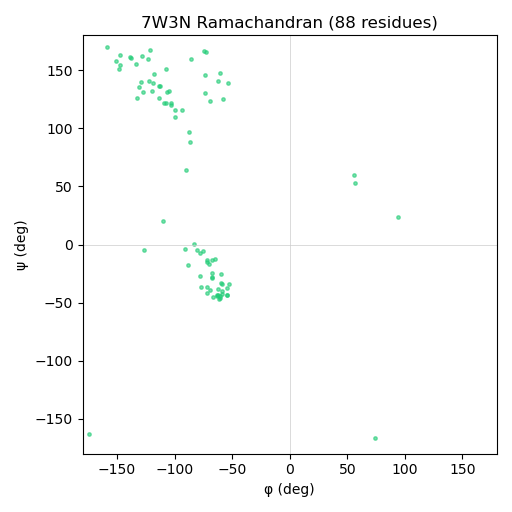93 58 ASN A C 1
ATOM 514 O O . ASN A 1 69 ? -30.886 12.927 -0.047 1.00 18.35 58 ASN A O 1
ATOM 519 N N . PRO A 1 70 ? -30.028 10.900 0.228 1.00 18.24 59 PRO A N 1
ATOM 520 C CA . PRO A 1 70 ? -30.210 10.587 -1.196 1.00 21.16 59 PRO A CA 1
ATOM 521 C C . PRO A 1 70 ? -31.661 10.473 -1.620 1.00 19.12 59 PRO A C 1
ATOM 522 O O . PRO A 1 70 ? -31.931 10.464 -2.840 1.00 21.61 59 PRO A O 1
ATOM 526 N N . ALA A 1 71 ? -32.598 10.319 -0.682 1.00 18.11 60 ALA A N 1
ATOM 527 C CA . ALA A 1 71 ? -34.004 10.043 -0.978 1.00 20.63 60 ALA A CA 1
ATOM 528 C C . ALA A 1 71 ? -34.795 11.336 -1.117 1.00 23.28 60 ALA A C 1
ATOM 529 O O . ALA A 1 71 ? -35.702 11.649 -0.334 1.00 26.28 60 ALA A O 1
ATOM 531 N N . GLN A 1 72 ? -34.415 12.096 -2.150 1.00 19.88 61 GLN A N 1
ATOM 532 C CA . GLN A 1 72 ? -35.087 13.332 -2.516 1.00 21.96 61 GLN A CA 1
ATOM 533 C C . GLN A 1 72 ? -34.728 13.586 -3.955 1.00 20.23 61 GLN A C 1
ATOM 534 O O . GLN A 1 72 ? -33.857 12.919 -4.507 1.00 22.10 61 GLN A O 1
ATOM 540 N N . THR A 1 73 ? -35.400 14.564 -4.544 1.00 22.65 62 THR A N 1
ATOM 541 C CA . THR A 1 73 ? -35.182 14.871 -5.949 1.00 20.25 62 THR A CA 1
ATOM 542 C C . THR A 1 73 ? -34.019 15.824 -6.144 1.00 19.51 62 THR A C 1
ATOM 543 O O . THR A 1 73 ? -33.597 16.577 -5.248 1.00 18.21 62 THR A O 1
ATOM 547 N N . ALA A 1 74 ? -33.511 15.798 -7.362 1.00 16.67 63 ALA A N 1
ATOM 548 C CA . ALA A 1 74 ? -32.499 16.764 -7.761 1.00 16.21 63 ALA A CA 1
ATOM 549 C C . ALA A 1 74 ? -32.965 18.203 -7.536 1.00 18.05 63 ALA A C 1
ATOM 550 O O . ALA A 1 74 ? -32.185 19.055 -7.084 1.00 18.28 63 ALA A O 1
ATOM 552 N N . GLY A 1 75 ? -34.206 18.504 -7.891 1.00 17.17 64 GLY A N 1
ATOM 553 C CA . GLY A 1 75 ? -34.706 19.859 -7.672 1.00 19.78 64 GLY A CA 1
ATOM 554 C C . GLY A 1 75 ? -34.647 20.259 -6.204 1.00 23.65 64 GLY A C 1
ATOM 555 O O . GLY A 1 75 ? -34.299 21.395 -5.879 1.00 21.19 64 GLY A O 1
ATOM 556 N N . ASN A 1 76 ? -34.974 19.331 -5.294 1.00 22.14 65 ASN A N 1
ATOM 557 C CA . ASN A 1 76 ? -34.941 19.705 -3.894 1.00 22.09 65 ASN A CA 1
ATOM 558 C C . ASN A 1 76 ? -33.504 19.943 -3.410 1.00 21.25 65 ASN A C 1
ATOM 559 O O . ASN A 1 76 ? -33.266 20.816 -2.556 1.00 23.02 65 ASN A O 1
ATOM 564 N N . VAL A 1 77 ? -32.570 19.136 -3.865 1.00 18.44 66 VAL A N 1
ATOM 565 C CA . VAL A 1 77 ? -31.169 19.339 -3.517 1.00 18.64 66 VAL A CA 1
ATOM 566 C C . VAL A 1 77 ? -30.709 20.700 -4.006 1.00 21.03 66 VAL A C 1
ATOM 567 O O . VAL A 1 77 ? -30.056 21.462 -3.270 1.00 20.84 66 VAL A O 1
ATOM 571 N N . PHE A 1 78 ? -31.052 21.033 -5.257 1.00 18.01 67 PHE A N 1
ATOM 572 C CA . PHE A 1 78 ? -30.661 22.349 -5.755 1.00 19.22 67 PHE A CA 1
ATOM 573 C C . PHE A 1 78 ?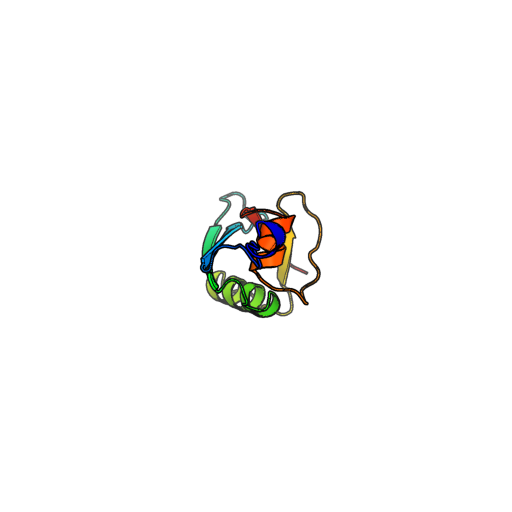 -31.305 23.486 -4.954 1.00 22.79 67 PHE A C 1
ATOM 574 O O . PHE A 1 78 ? -30.642 24.486 -4.651 1.00 22.60 67 PHE A O 1
ATOM 582 N N . LEU A 1 79 ? -32.600 23.377 -4.624 1.00 21.59 68 LEU A N 1
ATOM 583 C CA . LEU A 1 79 ? -33.231 24.391 -3.771 1.00 24.79 68 LEU A CA 1
ATOM 584 C C . LEU A 1 79 ? -32.475 24.583 -2.466 1.00 29.11 68 LEU A C 1
ATOM 585 O O . LEU A 1 79 ? -32.315 25.716 -1.998 1.00 31.49 68 LEU A O 1
ATOM 590 N N . LYS A 1 80 ? -32.063 23.489 -1.832 1.00 24.32 69 LYS A N 1
ATOM 591 C CA . LYS A 1 80 ? -31.409 23.575 -0.529 1.00 28.14 69 LYS A CA 1
ATOM 592 C C . LYS A 1 80 ? -29.956 24.025 -0.621 1.00 28.89 69 LYS A C 1
ATOM 593 O O . LYS A 1 80 ? -29.472 24.699 0.307 1.00 31.32 69 LYS A O 1
ATOM 599 N N . HIS A 1 81 ? -29.224 23.584 -1.672 1.00 24.91 70 HIS A N 1
ATOM 600 C CA . HIS A 1 81 ? -27.762 23.663 -1.673 1.00 23.99 70 HIS A CA 1
ATOM 601 C C . HIS A 1 81 ? -27.150 24.354 -2.878 1.00 27.23 70 HIS A C 1
ATOM 602 O O . HIS A 1 81 ? -25.913 24.530 -2.906 1.00 25.68 70 HIS A O 1
ATOM 609 N N . GLY A 1 82 ? -27.944 24.737 -3.858 1.00 22.62 71 GLY A N 1
ATOM 610 C CA . GLY A 1 82 ? -27.378 25.341 -5.029 1.00 22.39 71 GLY A CA 1
ATOM 611 C C . GLY A 1 82 ? -26.667 24.338 -5.927 1.00 21.66 71 GLY A C 1
ATOM 612 O O . GLY A 1 82 ? -26.862 23.121 -5.836 1.00 20.01 71 GLY A O 1
ATOM 613 N N . SER A 1 83 ? -25.884 24.883 -6.862 1.00 21.47 72 SER A N 1
ATOM 614 C CA . SER A 1 83 ? -25.314 24.060 -7.912 1.00 18.64 72 SER A CA 1
ATOM 615 C C . SER A 1 83 ? -23.972 23.421 -7.568 1.00 19.65 72 SER A C 1
ATOM 616 O O . SER A 1 83 ? -23.644 22.392 -8.189 1.00 20.11 72 SER A O 1
ATOM 619 N N . GLU A 1 84 ? -23.232 23.897 -6.552 1.00 18.42 73 GLU A N 1
ATOM 620 C CA . GLU A 1 84 ? -21.852 23.442 -6.370 1.00 18.61 73 GLU A CA 1
ATOM 621 C C . GLU A 1 84 ? -21.824 22.278 -5.391 1.00 16.43 73 GLU A C 1
ATOM 622 O O . GLU A 1 84 ? -22.100 22.449 -4.192 1.00 18.85 73 GLU A O 1
ATOM 628 N N . LEU A 1 85 ? -21.419 21.109 -5.883 1.00 15.38 74 LEU A N 1
ATOM 629 C CA . LEU A 1 85 ? -21.326 19.907 -5.066 1.00 15.58 74 LEU A CA 1
ATOM 630 C C . LEU A 1 85 ? -19.940 19.285 -5.227 1.00 16.22 74 LEU A C 1
ATOM 631 O O . LEU A 1 85 ? -19.204 19.625 -6.156 1.00 16.42 74 LEU A O 1
ATOM 636 N N . ARG A 1 86 ? -19.594 18.402 -4.262 1.00 17.16 75 ARG A N 1
ATOM 637 C CA . ARG A 1 86 ? -18.292 17.752 -4.283 1.00 18.32 75 ARG A CA 1
ATOM 638 C C . ARG A 1 86 ? -18.498 16.244 -4.308 1.00 22.21 75 ARG A C 1
ATOM 639 O O . ARG A 1 86 ? -19.348 15.700 -3.582 1.00 21.73 75 ARG A O 1
ATOM 647 N N . ILE A 1 87 ? -17.667 15.549 -5.081 1.00 19.36 76 ILE A N 1
ATOM 648 C CA . ILE A 1 87 ? -17.699 14.092 -5.073 1.00 21.35 76 ILE A CA 1
ATOM 649 C C . ILE A 1 87 ? -16.482 13.601 -4.297 1.00 23.54 76 ILE A C 1
ATOM 650 O O . ILE A 1 87 ? -15.348 14.088 -4.486 1.00 23.50 76 ILE A O 1
ATOM 655 N N . ILE A 1 88 ? -16.721 12.669 -3.374 1.00 23.61 77 ILE A N 1
ATOM 656 C CA . ILE A 1 88 ? -15.691 12.223 -2.435 1.00 26.00 77 ILE A CA 1
ATOM 657 C C . ILE A 1 88 ? -15.778 10.715 -2.266 1.00 27.75 77 ILE A C 1
ATOM 658 O O . ILE A 1 88 ? -16.795 10.084 -2.584 1.00 27.95 77 ILE A O 1
ATOM 663 N N . PRO A 1 89 ? -14.712 10.102 -1.775 1.00 30.27 78 PRO A N 1
ATOM 664 C CA . PRO A 1 89 ? -14.798 8.673 -1.451 1.00 34.21 78 PRO A CA 1
ATOM 665 C C . PRO A 1 89 ? -15.623 8.493 -0.193 1.00 37.68 78 PRO A C 1
ATOM 666 O O . PRO A 1 89 ? -15.598 9.350 0.693 1.00 41.15 78 PRO A O 1
ATOM 670 N N . ARG A 1 90 ? -16.375 7.389 -0.122 1.00 41.83 79 ARG A N 1
ATOM 671 C CA . ARG A 1 90 ? -17.135 7.086 1.105 1.00 48.40 79 ARG A CA 1
ATOM 672 C C . ARG A 1 90 ? -16.575 5.844 1.745 1.00 59.94 79 ARG A C 1
ATOM 673 O O . ARG A 1 90 ? -15.934 5.940 2.781 1.00 81.44 79 ARG A O 1
#

Sequence (90 aa):
GPEAFVVEEEGMSKVSFKITLTSDPRLPYKVLSVPESTPFTAVLKFAAEEFKVPAATSAIITNDGIGINPAQTAGNVFLKHGSELRIIPR

InterPro domains:
  IPR005375 Ubiquitin-fold modifier 1 [PF03671] (3-77)
  IPR005375 Ubiquitin-fold modifier 1 [PIRSF038027] (2-85)
  IPR005375 Ubiquitin-fold modifier 1 [PTHR15825] (1-85)
  IPR029071 Ubiquitin-like domain superfamily [SSF54236] (1-85)

Solvent-accessible surface area: 6139 Å² total; per-residue (Å²): 69,123,139,72,174,95,121,141,158,159,58,142,100,145,8,38,0,69,0,18,40,46,88,28,125,197,91,41,121,70,88,14,52,16,88,65,83,20,84,7,77,42,0,27,125,67,0,1,99,75,28,187,51,88,40,87,80,5,12,10,22,7,85,132,34,112,54,25,100,72,92,37,46,0,8,67,0,72,143,131,72,27,43,71,1,62,2,48,102,176

Nearest PDB structures (foldseek):
  7w3n-assembly1_A  TM=1.011E+00  e=5.411E-19  Homo sapiens
  5ia8-assembly2_B  TM=9.291E-01  e=5.637E-15  Homo sapiens
  5xda-assembly1_I-2  TM=9.415E-01  e=4.861E-14  Caenorhabditis elegans
  8ohd-assembly1_D  TM=9.517E-01  e=8.070E-14  Homo sapiens
  5hkh-assembly1_A  TM=9.375E-01  e=2.370E-13  Homo sapiens

Radius of gyration: 15.28 Å; Cα contacts (8 Å, |Δi|>4): 146; chains: 1; bounding box: 57×35×20 Å